Protein AF-A0A353XW67-F1 (afdb_monomer_lite)

Foldseek 3Di:
DLVVCLVVVHAEEAEQEPLVVDDPVVSVVVQVVVCVVCVPRPRYYYDYDYPVVRPCVVVVVVVVCVVVVNPDD

Sequence (73 aa):
MLQWCTHLDLPVHVLLTKSDKLKKGPAKNTLLKVRQMLKEYENVSVQLFSSLKKTGIDEAHQVLGEWFGLKDV

Structure (mmCIF, N/CA/C/O backbone):
data_AF-A0A353XW67-F1
#
_entry.id   AF-A0A353XW67-F1
#
loop_
_atom_site.group_PDB
_atom_site.id
_atom_site.type_symbol
_atom_site.label_atom_id
_atom_site.label_alt_id
_atom_site.label_comp_id
_atom_site.label_asym_id
_atom_site.label_entity_id
_atom_site.label_seq_id
_atom_site.pdbx_PDB_ins_code
_atom_site.Cartn_x
_atom_site.Cartn_y
_atom_site.Cartn_z
_atom_site.occupancy
_atom_site.B_iso_or_equiv
_atom_site.auth_seq_id
_atom_site.auth_comp_id
_atom_site.auth_asym_id
_atom_site.auth_atom_id
_atom_site.pdbx_PDB_model_num
ATOM 1 N N . MET A 1 1 ? 12.058 -10.683 -4.083 1.00 86.81 1 MET A N 1
ATOM 2 C CA . MET A 1 1 ? 10.674 -10.704 -4.610 1.00 86.81 1 MET A CA 1
ATOM 3 C C . MET A 1 1 ? 10.365 -9.427 -5.383 1.00 86.81 1 MET A C 1
ATOM 5 O O . MET A 1 1 ? 10.324 -9.533 -6.594 1.00 86.81 1 MET A O 1
ATOM 9 N N . LEU A 1 2 ? 10.276 -8.238 -4.762 1.00 92.56 2 LEU A N 1
ATOM 10 C CA . LEU A 1 2 ? 10.027 -6.983 -5.507 1.00 92.56 2 LEU A CA 1
ATOM 11 C C . LEU A 1 2 ? 11.049 -6.728 -6.625 1.00 92.56 2 LEU A C 1
ATOM 13 O O . LEU A 1 2 ? 10.659 -6.516 -7.761 1.00 92.56 2 LEU A O 1
ATOM 17 N N . GLN A 1 3 ? 12.343 -6.890 -6.335 1.00 92.44 3 GLN A N 1
ATOM 18 C CA . GLN A 1 3 ? 13.404 -6.803 -7.348 1.00 92.44 3 GLN A CA 1
ATOM 19 C C . GLN A 1 3 ? 13.212 -7.776 -8.526 1.00 92.44 3 GLN A C 1
ATOM 21 O O . GLN A 1 3 ? 13.565 -7.445 -9.651 1.00 92.44 3 GLN A O 1
ATOM 26 N N . TRP A 1 4 ? 12.645 -8.965 -8.290 1.00 94.31 4 TRP A N 1
ATOM 27 C CA . TRP A 1 4 ? 12.353 -9.916 -9.368 1.00 94.31 4 TRP A CA 1
ATOM 28 C C . TRP A 1 4 ? 11.167 -9.460 -10.208 1.00 94.31 4 TRP A C 1
ATOM 30 O O . TRP A 1 4 ? 11.245 -9.528 -11.427 1.00 94.31 4 TRP A O 1
ATOM 40 N N . CYS A 1 5 ? 10.101 -8.959 -9.576 1.00 94.44 5 CYS A N 1
ATOM 41 C CA . CYS A 1 5 ? 8.974 -8.382 -10.305 1.00 94.44 5 CYS A CA 1
ATOM 42 C C . CYS A 1 5 ? 9.419 -7.207 -11.170 1.00 94.44 5 CYS A C 1
ATOM 44 O O . CYS A 1 5 ? 9.068 -7.162 -12.338 1.00 94.44 5 CYS A O 1
ATOM 46 N N . THR A 1 6 ? 10.252 -6.311 -10.639 1.00 91.12 6 THR A N 1
ATOM 47 C CA . THR A 1 6 ? 10.815 -5.195 -11.408 1.00 91.12 6 THR A CA 1
ATOM 48 C C . THR A 1 6 ? 11.686 -5.680 -12.562 1.00 91.12 6 THR A C 1
ATOM 50 O O . THR A 1 6 ? 11.573 -5.154 -13.660 1.00 91.12 6 THR A O 1
ATOM 53 N N . HIS A 1 7 ? 12.503 -6.719 -12.363 1.00 93.06 7 HIS A N 1
ATOM 54 C CA . HIS A 1 7 ? 13.304 -7.297 -13.447 1.00 93.06 7 HIS A CA 1
ATOM 55 C C . HIS A 1 7 ? 12.455 -7.930 -14.564 1.00 93.06 7 HIS A C 1
ATOM 57 O O . HIS A 1 7 ? 12.884 -7.965 -15.712 1.00 93.06 7 HIS A O 1
ATOM 63 N N . LEU A 1 8 ? 11.262 -8.428 -14.229 1.00 94.94 8 LEU A N 1
ATOM 64 C CA . LEU A 1 8 ? 10.311 -9.041 -15.162 1.00 94.94 8 LEU A CA 1
ATOM 65 C C . LEU A 1 8 ? 9.215 -8.072 -15.639 1.00 94.94 8 LEU A C 1
ATOM 67 O O . LEU A 1 8 ? 8.271 -8.513 -16.286 1.00 94.94 8 LEU A O 1
ATOM 71 N N . ASP A 1 9 ? 9.320 -6.790 -15.284 1.00 92.38 9 ASP A N 1
ATOM 72 C CA . ASP A 1 9 ? 8.318 -5.750 -15.547 1.00 92.38 9 ASP A CA 1
ATOM 73 C C . ASP A 1 9 ? 6.883 -6.124 -15.113 1.00 92.38 9 ASP A C 1
ATOM 75 O O . ASP A 1 9 ? 5.884 -5.807 -15.754 1.00 92.38 9 ASP A O 1
ATOM 79 N N . LEU A 1 10 ? 6.767 -6.837 -13.990 1.00 94.00 10 LEU A N 1
ATOM 80 C CA . LEU A 1 10 ? 5.481 -7.219 -13.414 1.00 94.00 10 LEU A CA 1
ATOM 81 C C . LEU A 1 10 ? 4.989 -6.131 -12.452 1.00 94.00 10 LEU A C 1
ATOM 83 O O . LEU A 1 10 ? 5.701 -5.832 -11.484 1.00 94.00 10 LEU A O 1
ATOM 87 N N . PRO A 1 11 ? 3.772 -5.582 -12.642 1.00 95.19 11 PRO A N 1
ATOM 88 C CA . PRO A 1 11 ? 3.214 -4.608 -11.716 1.00 95.19 11 PRO A CA 1
ATOM 89 C C . PRO A 1 11 ? 2.950 -5.255 -10.352 1.00 95.19 11 PRO A C 1
ATOM 91 O O . PRO A 1 11 ? 2.507 -6.403 -10.257 1.00 95.19 11 PRO A O 1
ATOM 94 N N . VAL A 1 12 ? 3.214 -4.514 -9.273 1.00 97.31 12 VAL A N 1
ATOM 95 C CA . VAL A 1 12 ? 2.990 -4.992 -7.902 1.00 97.31 12 VAL A CA 1
ATOM 96 C C . VAL A 1 12 ? 2.205 -3.967 -7.101 1.00 97.31 12 VAL A C 1
ATOM 98 O O . VAL A 1 12 ? 2.481 -2.772 -7.123 1.00 97.31 12 VAL A O 1
ATOM 101 N N . HIS A 1 13 ? 1.255 -4.456 -6.313 1.00 97.88 13 HIS A N 1
ATOM 102 C CA . HIS A 1 13 ? 0.492 -3.642 -5.384 1.00 97.88 13 HIS A CA 1
ATOM 103 C C . HIS A 1 13 ? 0.551 -4.248 -3.983 1.00 97.88 13 HIS A C 1
ATOM 105 O O . HIS A 1 13 ? 0.126 -5.379 -3.748 1.00 97.88 13 HIS A O 1
ATOM 111 N N . VAL A 1 14 ? 1.135 -3.509 -3.043 1.00 98.06 14 VAL A N 1
ATOM 112 C CA . VAL A 1 14 ? 1.394 -3.964 -1.677 1.00 98.06 14 VAL A CA 1
ATOM 113 C C . VAL A 1 14 ? 0.238 -3.568 -0.762 1.00 98.06 14 VAL A C 1
ATOM 115 O O . VAL A 1 14 ? -0.051 -2.389 -0.556 1.00 98.06 14 VAL A O 1
ATOM 118 N N . LEU A 1 15 ? -0.373 -4.562 -0.120 1.00 98.50 15 LEU A N 1
ATOM 119 C CA . LEU A 1 15 ? -1.396 -4.347 0.900 1.00 98.50 15 LEU A CA 1
ATOM 120 C C . LEU A 1 15 ? -0.776 -4.408 2.299 1.00 98.50 15 LEU A C 1
ATOM 122 O O . LEU A 1 15 ? -0.357 -5.470 2.767 1.00 98.50 15 LEU A O 1
ATOM 126 N N . LEU A 1 16 ? -0.766 -3.284 3.017 1.00 98.50 16 LEU A N 1
ATOM 127 C CA . LEU A 1 16 ? -0.414 -3.254 4.438 1.00 98.50 16 LEU A CA 1
ATOM 128 C C . LEU A 1 16 ? -1.608 -3.754 5.259 1.00 98.50 16 LEU A C 1
ATOM 130 O O . LEU A 1 16 ? -2.435 -2.971 5.736 1.00 98.50 16 LEU A O 1
ATOM 134 N N . THR A 1 17 ? -1.721 -5.081 5.345 1.00 98.38 17 THR A N 1
ATOM 135 C CA . THR A 1 17 ? -2.853 -5.778 5.973 1.00 98.38 17 THR A CA 1
ATOM 136 C C . THR A 1 17 ? -2.967 -5.517 7.478 1.00 98.38 17 THR A C 1
ATOM 138 O O . THR A 1 17 ? -2.015 -5.095 8.136 1.00 98.38 17 THR A O 1
ATOM 141 N N . LYS A 1 18 ? -4.150 -5.810 8.041 1.00 97.69 18 LYS A N 1
ATOM 142 C CA . LYS A 1 18 ? -4.475 -5.625 9.470 1.00 97.69 18 LYS A CA 1
ATOM 143 C C . LYS A 1 18 ? -4.243 -4.184 9.943 1.00 97.69 18 LYS A C 1
ATOM 145 O O . LYS A 1 18 ? -3.901 -3.956 11.105 1.00 97.69 18 LYS A O 1
ATOM 150 N N . SER A 1 19 ? -4.447 -3.202 9.061 1.00 98.00 19 SER A N 1
ATOM 151 C CA . SER A 1 19 ? -4.262 -1.781 9.387 1.00 98.00 19 SER A CA 1
ATOM 152 C C . SER A 1 19 ? -5.151 -1.310 10.547 1.00 98.00 19 SER A C 1
ATOM 154 O O . SER A 1 19 ? -4.795 -0.366 11.246 1.00 98.00 19 SER A O 1
ATOM 156 N N . ASP A 1 20 ? -6.246 -2.027 10.828 1.00 97.81 20 ASP A N 1
ATOM 157 C CA . ASP A 1 20 ? -7.125 -1.832 11.987 1.00 97.81 20 ASP A CA 1
ATOM 158 C C . ASP A 1 20 ? -6.441 -2.027 13.349 1.00 97.81 20 ASP A C 1
ATOM 160 O O . ASP A 1 20 ? -6.942 -1.535 14.360 1.00 97.81 20 ASP A O 1
ATOM 164 N N . LYS A 1 21 ? -5.293 -2.714 13.396 1.00 97.75 21 LYS A N 1
ATOM 165 C CA . LYS A 1 21 ? -4.506 -2.891 14.626 1.00 97.75 21 LYS A CA 1
ATOM 166 C C . LYS A 1 21 ? -3.724 -1.645 15.021 1.00 97.75 21 LYS A C 1
ATOM 168 O O . LYS A 1 21 ? -3.217 -1.572 16.138 1.00 97.75 21 LYS A O 1
ATOM 173 N N . LEU A 1 22 ? -3.635 -0.664 14.130 1.00 97.50 22 LEU A N 1
ATOM 174 C CA . LEU A 1 22 ? -2.956 0.598 14.367 1.00 97.50 22 LEU A CA 1
ATOM 175 C C . LEU A 1 22 ? -3.974 1.736 14.457 1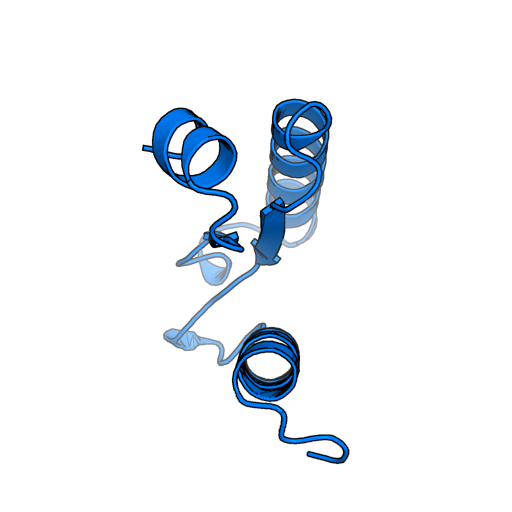.00 97.50 22 LEU A C 1
ATOM 177 O O . LEU A 1 22 ? -4.971 1.784 13.740 1.00 97.50 22 LEU A O 1
ATOM 181 N N . LYS A 1 23 ? -3.690 2.719 15.318 1.00 97.50 23 LYS A N 1
ATOM 182 C CA . LYS A 1 23 ? -4.406 4.002 15.270 1.00 97.50 23 LYS A CA 1
ATOM 183 C C . LYS A 1 23 ? -4.133 4.688 13.921 1.00 97.50 23 LYS A C 1
ATOM 185 O O . LYS A 1 23 ? -3.084 4.472 13.312 1.00 97.50 23 LYS A O 1
ATOM 190 N N . LYS A 1 24 ? -5.037 5.581 13.492 1.00 95.56 24 LYS A N 1
ATOM 191 C CA . LYS A 1 24 ? -4.947 6.292 12.197 1.00 95.56 24 LYS A CA 1
ATOM 192 C C . LYS A 1 24 ? -3.574 6.938 11.944 1.00 95.56 24 LYS A C 1
ATOM 194 O O . LYS A 1 24 ? -3.031 6.797 10.855 1.00 95.56 24 LYS A O 1
ATOM 199 N N . GLY A 1 25 ? -3.006 7.615 12.948 1.00 98.12 25 GLY A N 1
ATOM 200 C CA . GLY A 1 25 ? -1.689 8.260 12.850 1.00 98.12 25 GLY A CA 1
ATOM 201 C C . GLY A 1 25 ? -0.553 7.267 12.564 1.00 98.12 25 GLY A C 1
ATOM 202 O O . GLY A 1 25 ? 0.077 7.374 11.514 1.00 98.12 25 GLY A O 1
ATOM 203 N N . PRO A 1 26 ? -0.320 6.270 13.440 1.00 98.25 26 PRO A N 1
ATOM 204 C CA . PRO A 1 26 ? 0.655 5.208 13.199 1.00 98.25 26 PRO A CA 1
ATOM 205 C C . PRO A 1 26 ? 0.470 4.481 11.863 1.00 98.25 26 PRO A C 1
ATOM 207 O O . PRO A 1 26 ? 1.448 4.309 11.145 1.00 98.25 26 PRO A O 1
ATOM 210 N N . ALA A 1 27 ? -0.765 4.134 11.480 1.00 98.25 27 ALA A N 1
ATOM 211 C CA . ALA A 1 27 ? -1.038 3.488 10.195 1.00 98.25 27 ALA A CA 1
ATOM 212 C C . ALA A 1 27 ? -0.586 4.358 9.007 1.00 98.25 27 ALA A C 1
ATOM 214 O O . ALA A 1 27 ? 0.118 3.882 8.117 1.00 98.25 27 ALA A O 1
ATOM 215 N N . LYS A 1 28 ? -0.926 5.656 9.019 1.00 97.88 28 LYS A N 1
ATOM 216 C CA . LYS A 1 28 ? -0.502 6.608 7.982 1.00 97.88 28 LYS A CA 1
ATOM 217 C C . LYS A 1 28 ? 1.016 6.795 7.963 1.00 97.88 28 LYS A C 1
ATOM 219 O O . LYS A 1 28 ? 1.598 6.874 6.887 1.00 97.88 28 LYS A O 1
ATOM 224 N N . ASN A 1 29 ? 1.662 6.833 9.127 1.00 98.50 29 ASN A N 1
ATOM 225 C CA . ASN A 1 29 ? 3.118 6.930 9.211 1.00 98.50 29 ASN A CA 1
ATOM 226 C C . ASN A 1 29 ? 3.798 5.689 8.607 1.00 98.50 29 ASN A C 1
ATOM 228 O O . ASN A 1 29 ? 4.716 5.816 7.802 1.00 98.50 29 ASN A O 1
ATOM 232 N N . THR A 1 30 ? 3.302 4.487 8.917 1.00 98.25 30 THR A N 1
ATOM 233 C CA . THR A 1 30 ? 3.788 3.248 8.296 1.00 98.25 30 THR A CA 1
ATOM 234 C C . THR A 1 30 ? 3.597 3.274 6.782 1.00 98.25 30 THR A C 1
ATOM 236 O O . THR A 1 30 ? 4.541 2.963 6.061 1.00 98.25 30 THR A O 1
ATOM 239 N N . LEU A 1 31 ? 2.429 3.705 6.292 1.00 98.50 31 LEU A N 1
ATOM 240 C CA . LEU A 1 31 ? 2.186 3.857 4.856 1.00 98.50 31 LEU A CA 1
ATOM 241 C C . LEU A 1 31 ? 3.205 4.803 4.205 1.00 98.50 31 LEU A C 1
ATOM 243 O O . LEU A 1 31 ? 3.795 4.446 3.192 1.00 98.50 31 LEU A O 1
ATOM 247 N N . LEU A 1 32 ? 3.441 5.982 4.789 1.00 98.38 32 LEU A N 1
ATOM 248 C CA . LEU A 1 32 ? 4.413 6.953 4.274 1.00 98.38 32 LEU A CA 1
ATOM 249 C C . LEU A 1 32 ? 5.837 6.391 4.272 1.00 98.38 32 LEU A C 1
ATOM 251 O O . LEU A 1 32 ? 6.544 6.521 3.275 1.00 98.38 32 LEU A O 1
ATOM 255 N N . LYS A 1 33 ? 6.241 5.716 5.353 1.00 98.38 33 LYS A N 1
ATOM 256 C CA . LYS A 1 33 ? 7.552 5.068 5.444 1.00 98.38 33 LYS A CA 1
ATOM 257 C C . LYS A 1 33 ? 7.727 4.013 4.352 1.00 98.38 33 LYS A C 1
ATOM 259 O O . LYS A 1 33 ? 8.766 3.986 3.703 1.00 98.38 33 LYS A O 1
ATOM 264 N N . VAL A 1 34 ? 6.722 3.166 4.128 1.00 97.88 34 VAL A N 1
ATOM 265 C CA . VAL A 1 34 ? 6.780 2.139 3.078 1.00 97.88 34 VAL A CA 1
ATOM 266 C C . VAL A 1 34 ? 6.779 2.769 1.689 1.00 97.88 34 VAL A C 1
ATOM 268 O O . VAL A 1 34 ? 7.616 2.392 0.8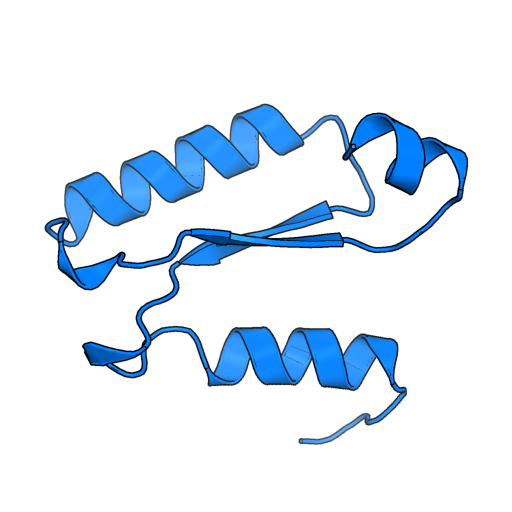80 1.00 97.88 34 VAL A O 1
ATOM 271 N N . ARG A 1 35 ? 5.949 3.788 1.429 1.00 97.38 35 ARG A N 1
ATOM 272 C CA . ARG A 1 35 ? 5.998 4.553 0.169 1.00 97.38 35 ARG A CA 1
ATOM 273 C C . ARG A 1 35 ? 7.394 5.114 -0.105 1.00 97.38 35 ARG A C 1
ATOM 275 O O . ARG A 1 35 ? 7.870 5.020 -1.227 1.00 97.38 35 ARG A O 1
ATOM 282 N N . GLN A 1 36 ? 8.070 5.641 0.916 1.00 97.44 36 GLN A N 1
ATOM 283 C CA . GLN A 1 36 ? 9.431 6.156 0.772 1.00 97.44 36 GLN A CA 1
ATOM 284 C C . GLN A 1 36 ? 10.455 5.050 0.470 1.00 97.44 36 GLN A C 1
ATOM 286 O O . GLN A 1 36 ? 11.343 5.267 -0.347 1.00 97.44 36 GLN A O 1
ATOM 291 N N . MET A 1 37 ? 10.334 3.876 1.101 1.00 96.00 37 MET A N 1
ATOM 292 C CA . MET A 1 37 ? 11.201 2.721 0.813 1.00 96.00 37 MET A CA 1
ATOM 293 C C . MET A 1 37 ? 10.976 2.163 -0.595 1.00 96.00 37 MET A C 1
ATOM 295 O O . MET A 1 37 ? 11.903 1.644 -1.200 1.00 96.00 37 MET A O 1
ATOM 299 N N . LEU A 1 38 ? 9.755 2.282 -1.119 1.00 95.88 38 LEU A N 1
ATOM 300 C CA . LEU A 1 38 ? 9.394 1.791 -2.446 1.00 95.88 38 LEU A CA 1
ATOM 301 C C . LEU A 1 38 ? 9.662 2.802 -3.569 1.00 95.88 38 LEU A C 1
ATOM 303 O O . LEU A 1 38 ? 9.391 2.499 -4.722 1.00 95.88 38 LEU A O 1
ATOM 307 N N . LYS A 1 39 ? 10.207 3.987 -3.262 1.00 94.06 39 LYS A N 1
ATOM 308 C CA . LYS A 1 39 ? 10.400 5.075 -4.236 1.00 94.06 39 LYS A CA 1
ATOM 309 C C . LYS A 1 39 ? 11.286 4.687 -5.430 1.00 94.06 39 LYS A C 1
ATOM 311 O O . LYS A 1 39 ? 11.168 5.292 -6.486 1.00 94.06 39 LYS A O 1
ATOM 316 N N . GLU A 1 40 ? 12.170 3.710 -5.251 1.00 91.56 40 GLU A N 1
ATOM 317 C CA . GLU A 1 40 ?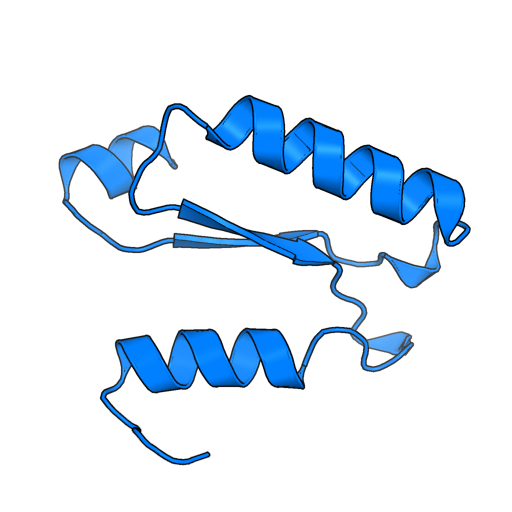 13.057 3.181 -6.297 1.00 91.56 40 GLU A CA 1
ATOM 318 C C . GLU A 1 40 ? 12.384 2.154 -7.230 1.00 91.56 40 GLU A C 1
ATOM 320 O O . GLU A 1 40 ? 12.981 1.760 -8.226 1.00 91.56 40 GLU A O 1
ATOM 325 N N . TYR A 1 41 ? 11.153 1.725 -6.928 1.00 93.50 41 TYR A N 1
ATOM 326 C CA . TYR A 1 41 ? 10.406 0.747 -7.716 1.00 93.50 41 TYR A CA 1
ATOM 327 C C . TYR A 1 41 ? 9.243 1.435 -8.447 1.00 93.50 41 TYR A C 1
ATOM 329 O O . TYR A 1 41 ? 8.192 1.686 -7.860 1.00 93.50 41 TYR A O 1
ATOM 337 N N . GLU A 1 42 ? 9.417 1.737 -9.736 1.00 86.38 42 GLU A N 1
ATOM 338 C CA . GLU A 1 42 ? 8.450 2.532 -10.517 1.00 86.38 42 GLU A CA 1
ATOM 339 C C . GLU A 1 42 ? 7.090 1.843 -10.717 1.00 86.38 42 GLU A C 1
ATOM 341 O O . GLU A 1 42 ? 6.055 2.505 -10.757 1.00 86.38 42 GLU A O 1
ATOM 346 N N . ASN A 1 43 ? 7.071 0.511 -10.785 1.00 89.69 43 ASN A N 1
ATOM 347 C CA . ASN A 1 43 ? 5.875 -0.297 -11.026 1.00 89.69 43 ASN A CA 1
ATOM 348 C C . ASN A 1 43 ? 5.256 -0.878 -9.739 1.00 89.69 43 ASN A C 1
ATOM 350 O O . ASN A 1 43 ? 4.528 -1.876 -9.785 1.00 89.69 43 ASN A O 1
ATOM 354 N N . VAL A 1 44 ? 5.547 -0.267 -8.582 1.00 96.38 44 VAL A N 1
ATOM 355 C CA . VAL A 1 44 ? 5.084 -0.741 -7.273 1.00 96.38 44 VAL A CA 1
ATOM 356 C C . VAL A 1 44 ? 4.276 0.327 -6.544 1.00 96.38 44 VAL A C 1
ATOM 358 O O . VAL A 1 44 ? 4.754 1.420 -6.248 1.00 96.38 44 VAL A O 1
ATOM 361 N N . SER A 1 45 ? 3.049 -0.017 -6.165 1.00 97.06 45 SER A N 1
ATOM 362 C CA . SER A 1 45 ? 2.180 0.819 -5.332 1.00 97.06 45 SER A CA 1
ATOM 363 C C . SER A 1 45 ? 1.906 0.168 -3.973 1.00 97.06 45 SER A C 1
ATOM 365 O O . SER A 1 45 ? 2.181 -1.011 -3.755 1.00 97.06 45 SER A O 1
ATOM 367 N N . VAL A 1 46 ? 1.414 0.948 -3.006 1.00 98.44 46 VAL A N 1
ATOM 368 C CA . VAL A 1 46 ? 1.140 0.465 -1.644 1.00 98.44 46 VAL A CA 1
ATOM 369 C C . VAL A 1 46 ? -0.031 1.203 -1.004 1.00 98.44 46 VAL A C 1
ATOM 371 O O . VAL A 1 46 ? -0.129 2.429 -1.099 1.00 98.44 46 VAL A O 1
ATOM 374 N N . GLN A 1 47 ? -0.863 0.472 -0.266 1.00 98.50 47 GLN A N 1
ATOM 375 C CA . GLN A 1 47 ? -2.002 1.017 0.473 1.00 98.50 47 GLN A CA 1
ATOM 376 C C . GLN A 1 47 ? -2.165 0.390 1.861 1.00 98.50 47 GLN A C 1
ATOM 378 O O . GLN A 1 47 ? -1.555 -0.628 2.197 1.00 98.50 47 GLN A O 1
ATOM 383 N N . LEU A 1 48 ? -3.031 0.988 2.681 1.00 98.62 48 LEU A N 1
ATOM 384 C CA . LEU A 1 48 ? -3.526 0.345 3.898 1.00 98.62 48 LEU A CA 1
ATOM 385 C C . LEU A 1 48 ? -4.652 -0.631 3.550 1.00 98.62 48 LEU A C 1
ATOM 387 O O . LEU A 1 48 ? -5.485 -0.345 2.694 1.00 98.62 48 LEU A O 1
ATOM 391 N N . PHE A 1 49 ? -4.716 -1.757 4.260 1.00 98.75 49 PHE A N 1
ATOM 392 C CA . PHE A 1 49 ? -5.775 -2.739 4.051 1.00 98.75 49 PHE A CA 1
ATOM 393 C C . PHE A 1 49 ? -6.229 -3.389 5.361 1.00 98.75 49 PHE A C 1
ATOM 395 O O . PHE A 1 49 ? -5.418 -3.776 6.207 1.00 98.75 49 PHE A O 1
ATOM 402 N N . SER A 1 50 ? -7.539 -3.551 5.534 1.00 98.44 50 SER A N 1
ATOM 403 C CA . SER A 1 50 ? -8.109 -4.330 6.636 1.00 98.44 50 SER A CA 1
ATOM 404 C C . SER A 1 50 ? -9.329 -5.100 6.160 1.00 98.44 50 SER A C 1
ATOM 406 O O . SER A 1 50 ? -10.366 -4.504 5.881 1.00 98.44 50 SER A O 1
ATOM 408 N N . SER A 1 51 ? -9.238 -6.431 6.160 1.00 97.56 51 SER A N 1
ATOM 409 C CA . SER A 1 51 ? -10.390 -7.302 5.901 1.00 97.56 51 SER A CA 1
ATOM 410 C C . SER A 1 51 ? -11.476 -7.120 6.965 1.00 97.56 51 SER A C 1
ATOM 412 O O . SER A 1 51 ? -12.658 -7.080 6.644 1.00 97.56 51 SER A O 1
ATOM 414 N N . LEU A 1 52 ? -11.078 -6.953 8.235 1.00 97.94 52 LEU A N 1
ATOM 415 C CA . LEU A 1 52 ? -12.006 -6.819 9.361 1.00 97.94 52 LEU A CA 1
ATOM 416 C C . LEU A 1 52 ? -12.815 -5.518 9.293 1.00 97.94 52 LEU A C 1
ATOM 418 O O . LEU A 1 52 ? -14.004 -5.510 9.597 1.00 97.94 52 LEU A O 1
ATOM 422 N N . LYS A 1 53 ? -12.166 -4.410 8.918 1.00 97.56 53 LYS A N 1
ATOM 423 C CA . LYS A 1 53 ? -12.799 -3.088 8.801 1.00 97.56 53 LYS A CA 1
ATOM 424 C C . LYS A 1 53 ? -13.191 -2.728 7.372 1.00 97.56 53 LYS A C 1
ATOM 426 O O . LYS A 1 53 ? -13.612 -1.599 7.148 1.00 97.56 53 LYS A O 1
ATOM 431 N N . LYS A 1 54 ? -13.046 -3.663 6.426 1.00 97.62 54 LYS A 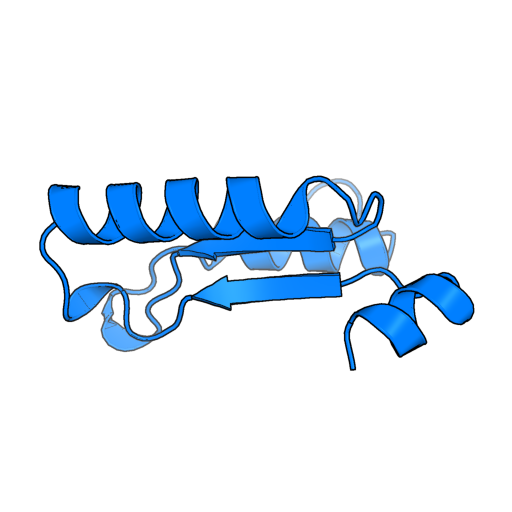N 1
ATOM 432 C CA . LYS A 1 54 ? -13.301 -3.463 4.991 1.00 97.62 54 LYS A CA 1
ATOM 433 C C . LYS A 1 54 ? -12.629 -2.197 4.437 1.00 97.62 54 LYS A C 1
ATOM 435 O O . LYS A 1 54 ? -13.190 -1.479 3.623 1.00 97.62 54 LYS A O 1
ATOM 440 N N . THR A 1 55 ? -11.433 -1.883 4.930 1.00 97.75 55 THR A N 1
ATOM 441 C CA . THR A 1 55 ? -10.686 -0.677 4.547 1.00 97.75 55 THR A CA 1
ATOM 442 C C . THR A 1 55 ? -9.762 -0.989 3.381 1.00 97.75 55 THR A C 1
ATOM 444 O O . THR A 1 55 ? -9.021 -1.971 3.455 1.00 97.75 55 THR A O 1
ATOM 447 N N . GLY A 1 56 ? -9.768 -0.131 2.358 1.00 97.62 56 GLY A N 1
ATOM 448 C CA . GLY A 1 56 ? -8.902 -0.257 1.182 1.00 97.62 56 GLY A CA 1
ATOM 449 C C . GLY A 1 56 ? -9.405 -1.248 0.130 1.00 97.62 56 GLY A C 1
ATOM 450 O O . GLY A 1 56 ? -8.647 -1.602 -0.761 1.00 97.62 56 GLY A O 1
ATOM 451 N N . ILE A 1 57 ? -10.651 -1.724 0.228 1.00 98.06 57 ILE A N 1
ATOM 452 C CA . ILE A 1 57 ? -11.224 -2.630 -0.779 1.00 98.06 57 ILE A CA 1
ATOM 453 C C . ILE A 1 57 ? -11.363 -1.913 -2.123 1.00 98.06 57 ILE A C 1
ATOM 455 O O . ILE A 1 57 ? -10.920 -2.452 -3.128 1.00 98.06 57 ILE A O 1
ATOM 459 N N . ASP A 1 58 ? -11.903 -0.694 -2.121 1.00 97.12 58 ASP A N 1
ATOM 460 C CA . ASP A 1 58 ? -12.156 0.058 -3.355 1.00 97.12 58 ASP A CA 1
ATOM 461 C C . ASP A 1 58 ? -10.849 0.390 -4.094 1.00 97.12 58 ASP A C 1
ATOM 463 O O . ASP A 1 58 ? -10.736 0.128 -5.285 1.00 97.12 58 ASP A O 1
ATOM 467 N N . GLU A 1 59 ? -9.820 0.857 -3.375 1.00 97.69 59 GLU A N 1
ATOM 468 C CA . GLU A 1 59 ? -8.484 1.114 -3.945 1.00 97.69 59 GLU A CA 1
ATOM 469 C C . GLU A 1 59 ? -7.859 -0.173 -4.517 1.00 97.69 59 GLU A C 1
ATOM 471 O O . GLU A 1 59 ? -7.341 -0.170 -5.632 1.00 97.69 59 GLU A O 1
ATOM 476 N N . ALA A 1 60 ? -7.986 -1.305 -3.814 1.00 97.88 60 ALA A N 1
ATOM 477 C CA . ALA A 1 60 ? -7.467 -2.582 -4.298 1.00 97.88 60 ALA A CA 1
ATOM 478 C C . ALA A 1 60 ? -8.223 -3.074 -5.544 1.00 97.88 60 ALA A C 1
ATOM 480 O O . ALA A 1 60 ? -7.607 -3.592 -6.474 1.00 97.88 60 ALA A O 1
ATOM 481 N N . HIS A 1 61 ? -9.549 -2.912 -5.582 1.00 97.19 61 HIS A N 1
ATOM 482 C CA . HIS A 1 61 ? -10.357 -3.235 -6.756 1.00 97.19 61 HIS A CA 1
ATOM 483 C C . HIS A 1 61 ? -10.013 -2.346 -7.943 1.00 97.19 61 HIS A C 1
ATOM 485 O O . HIS A 1 61 ? -9.911 -2.867 -9.047 1.00 97.19 61 HIS A O 1
ATOM 491 N N . GLN A 1 62 ? -9.777 -1.053 -7.721 1.00 96.62 62 GLN A N 1
ATOM 492 C CA . GLN A 1 62 ? -9.349 -0.141 -8.773 1.00 96.62 62 GLN A CA 1
ATOM 493 C C . GLN A 1 62 ? -8.026 -0.606 -9.392 1.00 96.62 62 GLN A C 1
ATOM 495 O O . GLN A 1 62 ? -7.942 -0.757 -10.607 1.00 96.62 62 GLN A O 1
ATOM 500 N N . VAL A 1 63 ? -7.015 -0.912 -8.572 1.00 96.62 63 VAL A N 1
ATOM 501 C CA . VAL A 1 63 ? -5.71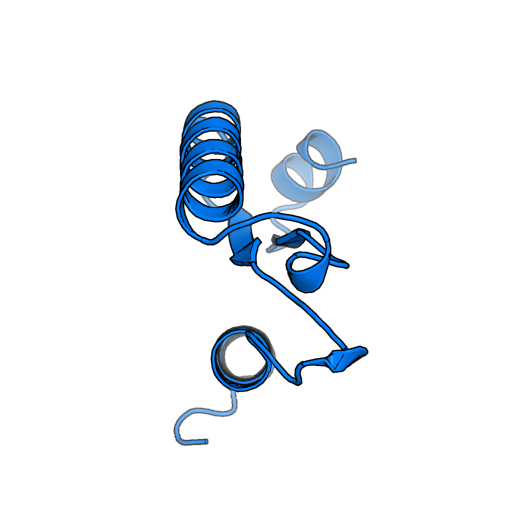0 -1.378 -9.073 1.00 96.62 63 VAL A CA 1
ATOM 502 C C . VAL A 1 63 ? -5.837 -2.697 -9.839 1.00 96.62 63 VAL A C 1
ATOM 504 O O . VAL A 1 63 ? -5.252 -2.858 -10.908 1.00 96.62 63 VAL A O 1
ATOM 507 N N . LEU A 1 64 ? -6.632 -3.642 -9.330 1.00 96.44 64 LEU A N 1
ATOM 508 C CA . LEU A 1 64 ? -6.907 -4.889 -10.046 1.00 96.44 64 LEU A CA 1
ATOM 509 C C . LEU A 1 64 ? -7.666 -4.635 -11.354 1.00 96.44 64 LEU A C 1
ATOM 511 O O . LEU A 1 64 ? -7.357 -5.256 -12.367 1.00 96.44 64 LEU A O 1
ATOM 515 N N . GLY A 1 65 ? -8.634 -3.719 -11.348 1.00 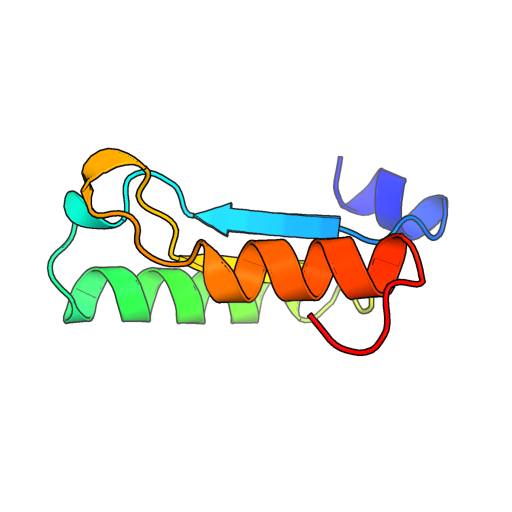96.19 65 GLY A N 1
ATOM 516 C CA . GLY A 1 65 ? -9.382 -3.313 -12.531 1.00 96.19 65 GLY A CA 1
ATOM 517 C C . GLY A 1 65 ? -8.466 -2.741 -13.609 1.00 96.19 65 GLY A C 1
ATOM 518 O O . GLY A 1 65 ? -8.538 -3.169 -14.759 1.00 96.19 65 GLY A O 1
ATOM 519 N N . GLU A 1 66 ? -7.529 -1.871 -13.228 1.00 94.25 66 GLU A N 1
ATOM 520 C CA . GLU A 1 66 ? -6.494 -1.340 -14.120 1.00 94.25 66 GLU A CA 1
ATOM 521 C C . GLU A 1 66 ? -5.643 -2.462 -14.735 1.00 94.25 66 GLU A C 1
ATOM 523 O O . GLU A 1 66 ? -5.421 -2.464 -15.947 1.00 94.25 66 GLU A O 1
ATOM 528 N N . TRP A 1 67 ? -5.226 -3.458 -13.944 1.00 94.44 67 TRP A N 1
ATOM 529 C CA . TRP A 1 67 ? -4.444 -4.597 -14.444 1.00 94.44 67 TRP A CA 1
ATOM 530 C C . TRP A 1 67 ? -5.228 -5.511 -15.386 1.00 94.44 67 TRP A C 1
ATOM 532 O O . TRP A 1 67 ? -4.667 -6.029 -16.349 1.00 94.44 67 TRP A O 1
ATOM 542 N N . PHE A 1 68 ? -6.520 -5.709 -15.127 1.00 95.25 68 PHE A N 1
ATOM 543 C CA . PHE A 1 68 ? -7.386 -6.547 -15.957 1.00 95.25 68 PHE A CA 1
ATOM 544 C C . PHE A 1 68 ? -8.028 -5.794 -17.132 1.00 95.25 68 PHE A C 1
ATOM 546 O O . PHE A 1 68 ? -8.795 -6.391 -17.887 1.00 95.25 68 PHE A O 1
ATOM 553 N N . GLY A 1 69 ? -7.725 -4.504 -17.315 1.00 93.38 69 GLY A N 1
ATOM 554 C CA . GLY A 1 69 ? -8.307 -3.684 -18.382 1.00 93.38 69 GLY A CA 1
ATOM 555 C C . GLY A 1 69 ? -9.791 -3.358 -18.179 1.00 93.38 69 GLY A C 1
ATOM 556 O O . GLY A 1 69 ? -10.478 -2.992 -19.131 1.00 93.38 69 GLY A O 1
ATOM 557 N N . LEU A 1 70 ? -10.287 -3.473 -16.947 1.00 90.38 70 LEU A N 1
ATOM 558 C CA . LEU A 1 70 ? -11.640 -3.114 -16.538 1.00 90.38 70 LEU A CA 1
ATOM 559 C C . LEU A 1 70 ? -11.666 -1.614 -16.211 1.00 90.38 70 LEU A C 1
ATOM 561 O O . LEU A 1 70 ? -11.631 -1.216 -15.048 1.00 90.38 70 LEU A O 1
ATOM 565 N N . LYS A 1 71 ? -11.649 -0.764 -17.243 1.00 58.44 71 LYS A N 1
ATOM 566 C CA . LYS A 1 71 ? -11.923 0.670 -17.065 1.00 58.44 71 LYS A CA 1
ATOM 567 C C . LYS A 1 71 ? -13.403 0.819 -16.679 1.00 58.44 71 LYS A C 1
ATOM 569 O O . LYS A 1 71 ? -14.240 0.224 -17.347 1.00 58.44 71 LYS A O 1
ATOM 574 N N . ASP A 1 72 ? -13.687 1.589 -15.626 1.00 58.50 72 ASP A N 1
ATOM 575 C CA . ASP A 1 72 ? -15.030 2.002 -15.158 1.00 58.50 72 ASP A CA 1
ATOM 576 C C . ASP A 1 72 ? -15.740 1.150 -14.070 1.00 58.50 72 ASP A C 1
ATOM 578 O O . ASP A 1 72 ? -16.972 1.095 -14.058 1.00 58.50 72 ASP A O 1
ATOM 582 N N . VAL A 1 73 ? -15.018 0.533 -13.118 1.00 51.41 73 VAL A N 1
ATOM 583 C CA . VAL A 1 73 ? -15.625 0.009 -11.862 1.00 51.41 73 VAL A CA 1
ATOM 584 C C . VAL A 1 73 ? -15.431 0.980 -10.704 1.00 51.41 73 VAL A C 1
ATOM 586 O O . VAL A 1 73 ? -14.281 1.433 -10.516 1.00 51.41 73 VAL A O 1
#

Secondary structure (DSSP, 8-state):
-HHHHHHTT--EEEEE--GGGS-HHHHHHHHHHHHHHTTT-TTEEEEE-BTTTTBTHHHHHHHHHHHHT-TT-

Radius of gyration: 13.2 Å; chains: 1; bounding box: 29×19×34 Å

pLDDT: mean 94.49, std 8.42, range [51.41, 98.75]